Protein AF-A0A973S0Y4-F1 (afdb_monomer)

Sequence (98 aa):
MIVYNVKRRFFDMKTDAERYRVDQGLPPPATAKIEINDRRELAALLNELAEPLPGGDVRPEAAAIGVTPAIVNDAFFVPERDIPKFLLEDYRSRGYSV

Solvent-accessible surface area (backbone atoms only — not comparable to full-atom values): 6756 Å² total; per-residue (Å²): 138,69,74,38,76,53,96,93,41,80,27,78,45,68,66,60,36,52,52,52,35,56,76,67,70,49,77,77,91,77,84,81,88,84,84,73,93,48,74,64,56,48,50,49,53,53,48,60,73,69,49,78,63,95,84,69,68,84,70,69,78,71,71,83,69,84,72,73,82,79,79,73,83,79,68,73,87,68,65,76,85,80,55,60,66,73,58,56,52,55,45,47,74,71,71,54,81,132

Foldseek 3Di:
DDWDDDPNDIDPDPVVNVVVCVVVVHDDPDDDDDDDDDPVSVVVVVVVVVDDPPPPDPDPPPPCPVPPPPPPPPPDPDPPVPDDPVVVVVCVVVPDDD

Radius of gyration: 19.7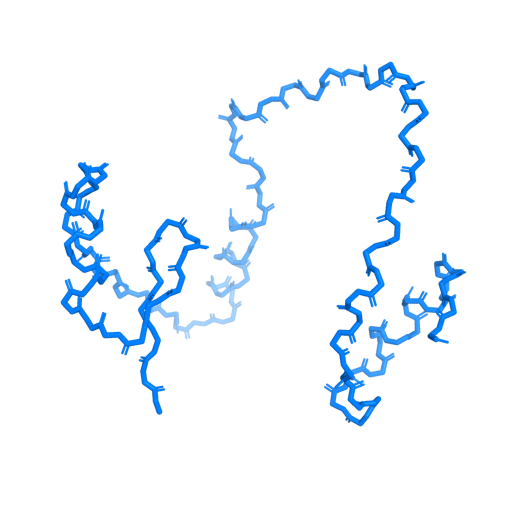 Å; Cα contacts (8 Å, |Δi|>4): 30; chains: 1; bounding box: 34×47×42 Å

Mean predicted aligned error: 18.66 Å

pLDDT: mean 70.05, std 16.23, range [41.16, 92.06]

Secondary structure (DSSP, 8-state):
---EEETTEEESSHHHHHHHHHHTTPPP---------SHHHHHHHHHHHHS--TTS-----------------------GGGS-HHHHHHHHHTT---

Structure (mmCIF, N/CA/C/O backbone):
data_AF-A0A973S0Y4-F1
#
_entry.id   AF-A0A973S0Y4-F1
#
loop_
_atom_site.group_PDB
_atom_site.id
_atom_site.type_symbol
_atom_site.label_atom_id
_atom_site.label_alt_id
_atom_site.label_comp_id
_atom_site.label_asym_id
_atom_site.label_entity_id
_atom_site.label_seq_id
_atom_site.pdbx_PDB_ins_code
_atom_site.Cartn_x
_atom_site.Cartn_y
_atom_site.Cartn_z
_atom_site.occupancy
_atom_site.B_iso_or_equiv
_atom_site.auth_seq_id
_atom_site.auth_comp_id
_atom_site.auth_asym_id
_atom_site.auth_atom_id
_atom_site.pdbx_PDB_model_num
ATOM 1 N N . MET A 1 1 ? -15.289 4.681 -8.855 1.00 63.69 1 MET A N 1
ATOM 2 C CA . MET A 1 1 ? -15.404 3.768 -7.698 1.00 63.69 1 MET A CA 1
ATOM 3 C C . MET A 1 1 ? -14.030 3.666 -7.055 1.00 63.69 1 MET A C 1
ATOM 5 O O . MET A 1 1 ? -13.068 3.539 -7.799 1.00 63.69 1 MET A O 1
ATOM 9 N N . ILE A 1 2 ? -13.919 3.817 -5.733 1.00 72.38 2 ILE A N 1
ATOM 10 C CA . ILE A 1 2 ? -12.641 3.715 -5.006 1.00 72.38 2 ILE A CA 1
ATOM 11 C C . ILE A 1 2 ? -12.595 2.323 -4.379 1.00 72.38 2 ILE A C 1
ATOM 13 O O . ILE A 1 2 ? -13.545 1.948 -3.703 1.00 72.38 2 ILE A O 1
ATOM 17 N N . VAL A 1 3 ? -11.520 1.573 -4.614 1.00 76.75 3 VAL A N 1
ATOM 18 C CA . VAL A 1 3 ? -11.334 0.222 -4.068 1.00 76.75 3 VAL A CA 1
ATOM 19 C C . VAL A 1 3 ? -10.255 0.275 -2.993 1.00 76.75 3 VAL A C 1
ATOM 21 O O . VAL A 1 3 ? -9.175 0.824 -3.217 1.00 76.75 3 VAL A O 1
ATOM 24 N N . TYR A 1 4 ? -10.539 -0.295 -1.827 1.00 82.69 4 TYR A N 1
ATOM 25 C CA . TYR A 1 4 ? -9.614 -0.350 -0.700 1.00 82.69 4 TYR A CA 1
ATOM 26 C C . TYR A 1 4 ? -8.915 -1.708 -0.681 1.00 82.69 4 TYR A C 1
ATOM 28 O O . TYR A 1 4 ? -9.573 -2.744 -0.624 1.00 82.69 4 TYR A O 1
ATOM 36 N N . 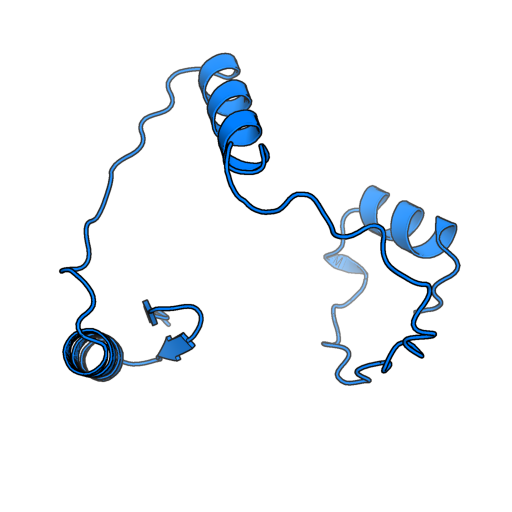ASN A 1 5 ? -7.583 -1.710 -0.729 1.00 83.25 5 ASN A N 1
ATOM 37 C CA . ASN A 1 5 ? -6.784 -2.931 -0.658 1.00 83.25 5 ASN A CA 1
ATOM 38 C C . ASN A 1 5 ? -6.167 -3.074 0.735 1.00 83.25 5 ASN A C 1
ATOM 40 O O . ASN A 1 5 ? -5.342 -2.256 1.142 1.00 83.25 5 ASN A O 1
ATOM 44 N N . VAL A 1 6 ? -6.552 -4.128 1.449 1.00 82.31 6 VAL A N 1
ATOM 45 C CA . VAL A 1 6 ? -5.984 -4.493 2.750 1.00 82.31 6 VAL A CA 1
ATOM 46 C C . VAL A 1 6 ? -5.551 -5.951 2.674 1.00 82.31 6 VAL A C 1
ATOM 48 O O . VAL A 1 6 ? -6.377 -6.836 2.474 1.00 82.31 6 VAL A O 1
ATOM 51 N N . LYS A 1 7 ? -4.246 -6.216 2.827 1.00 83.00 7 LYS A N 1
ATOM 52 C CA . LYS A 1 7 ? -3.669 -7.577 2.830 1.00 83.00 7 LYS A CA 1
ATOM 53 C C . LYS A 1 7 ? -4.073 -8.413 1.597 1.00 83.00 7 LYS A C 1
ATOM 55 O O . LYS A 1 7 ? -4.424 -9.581 1.724 1.00 83.00 7 LYS A O 1
ATOM 60 N N . ARG A 1 8 ? -4.010 -7.816 0.395 1.00 80.75 8 ARG A N 1
ATOM 61 C CA . ARG A 1 8 ? -4.386 -8.445 -0.894 1.00 80.75 8 ARG A CA 1
ATOM 62 C C . ARG A 1 8 ? -5.873 -8.810 -1.003 1.00 80.75 8 ARG A C 1
ATOM 64 O O . ARG A 1 8 ? -6.244 -9.624 -1.844 1.00 80.75 8 ARG A O 1
ATOM 71 N N . ARG A 1 9 ? -6.722 -8.207 -0.169 1.00 81.38 9 ARG A N 1
ATOM 72 C CA . ARG A 1 9 ? -8.178 -8.304 -0.252 1.00 81.38 9 ARG A CA 1
ATOM 73 C C . ARG A 1 9 ? -8.754 -6.945 -0.619 1.00 81.38 9 ARG A C 1
ATOM 75 O O . ARG A 1 9 ? -8.348 -5.925 -0.063 1.00 81.38 9 ARG A O 1
ATOM 82 N N . PHE A 1 10 ? -9.688 -6.956 -1.560 1.00 86.38 10 PHE A N 1
ATOM 83 C CA . PHE A 1 10 ? -10.338 -5.762 -2.080 1.00 86.38 10 PHE A CA 1
ATOM 84 C C . PHE A 1 10 ? -11.685 -5.545 -1.395 1.00 86.38 10 PHE A C 1
ATOM 86 O O . PHE A 1 10 ? -12.427 -6.500 -1.162 1.00 86.38 10 PHE A O 1
ATOM 93 N N . PHE A 1 11 ? -11.976 -4.290 -1.073 1.00 88.75 11 PHE A N 1
ATOM 94 C CA . PHE A 1 11 ? -13.225 -3.859 -0.461 1.00 88.75 11 PHE A CA 1
ATOM 95 C C . PHE A 1 11 ? -13.769 -2.647 -1.207 1.00 88.75 11 PHE A C 1
ATOM 97 O O . PHE A 1 11 ? -13.020 -1.720 -1.529 1.00 88.75 11 PHE A O 1
ATOM 104 N N . ASP A 1 12 ? -15.081 -2.631 -1.413 1.00 89.88 12 ASP A N 1
ATOM 105 C CA . ASP A 1 12 ? -15.772 -1.529 -2.088 1.00 89.88 12 ASP A CA 1
ATOM 106 C C . ASP A 1 12 ? -16.072 -0.369 -1.126 1.00 89.88 12 ASP A C 1
ATOM 108 O O . ASP A 1 12 ? -16.231 0.779 -1.540 1.00 89.88 12 ASP A O 1
ATOM 112 N N . MET A 1 13 ? -16.109 -0.660 0.179 1.00 90.69 13 M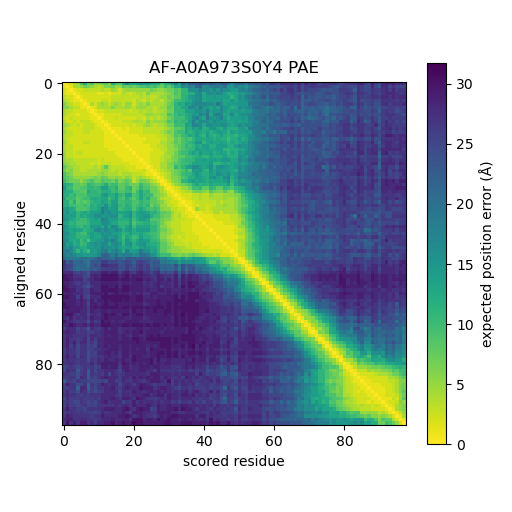ET A N 1
ATOM 113 C CA . MET A 1 13 ? -16.378 0.299 1.247 1.00 90.69 13 MET A CA 1
ATOM 114 C C . MET A 1 13 ? -15.170 0.452 2.173 1.00 90.69 13 MET A C 1
ATOM 116 O O . MET A 1 13 ? -14.564 -0.525 2.617 1.00 90.69 13 MET A O 1
ATOM 120 N N . LYS A 1 14 ? -14.863 1.702 2.541 1.00 87.56 14 LYS A N 1
ATOM 121 C CA . LYS A 1 14 ? -13.754 2.032 3.453 1.00 87.56 14 LYS A CA 1
ATOM 122 C C . LYS A 1 14 ? -13.924 1.397 4.831 1.00 87.56 14 LYS A C 1
ATOM 124 O O . LYS A 1 14 ? -12.955 0.964 5.444 1.00 87.56 14 LYS A O 1
ATOM 129 N N . THR A 1 15 ? -15.156 1.377 5.329 1.00 91.19 15 THR A N 1
ATOM 130 C CA . THR A 1 15 ? -15.499 0.865 6.659 1.00 91.19 15 THR A CA 1
ATOM 131 C C . THR A 1 15 ? -15.194 -0.619 6.793 1.00 91.19 15 THR A C 1
ATOM 133 O O . THR A 1 15 ? -14.639 -1.030 7.808 1.00 91.19 15 THR A O 1
ATOM 136 N N . ASP A 1 16 ? -15.490 -1.406 5.759 1.00 89.31 16 ASP A N 1
ATOM 137 C CA . ASP A 1 16 ? -15.250 -2.851 5.764 1.00 89.31 16 ASP A CA 1
ATOM 138 C C . ASP A 1 16 ? -13.754 -3.159 5.685 1.00 89.31 16 ASP A C 1
ATOM 140 O O . ASP A 1 16 ? -13.262 -4.043 6.388 1.00 89.31 16 ASP A O 1
ATOM 144 N N . ALA A 1 17 ? -13.014 -2.365 4.906 1.00 88.44 17 ALA A N 1
ATOM 145 C CA . ALA A 1 17 ? -11.561 -2.445 4.830 1.00 88.44 17 ALA A CA 1
ATOM 146 C C . ALA A 1 17 ? -10.892 -2.143 6.181 1.00 88.44 17 ALA A C 1
ATOM 148 O O . ALA A 1 17 ? -10.016 -2.890 6.618 1.00 88.44 17 ALA A O 1
ATOM 149 N N . GLU A 1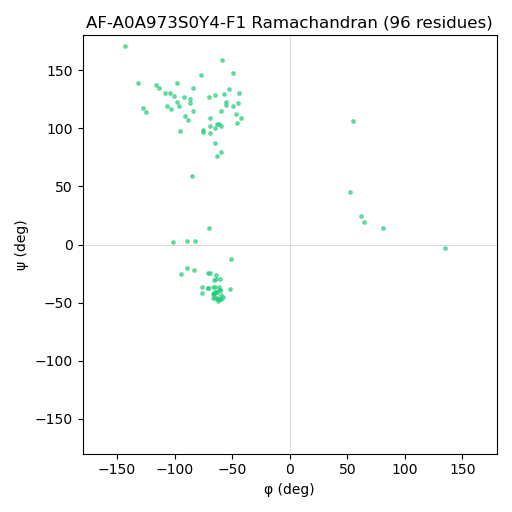 18 ? -11.314 -1.075 6.867 1.00 89.00 18 GLU A N 1
ATOM 150 C CA . GLU A 1 18 ? -10.787 -0.710 8.190 1.00 89.00 18 GLU A CA 1
ATOM 151 C C . GLU A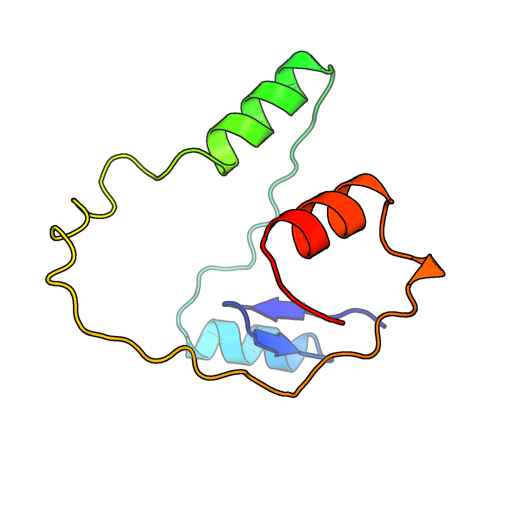 1 18 ? -11.144 -1.744 9.254 1.00 89.00 18 GLU A C 1
ATOM 153 O O . GLU A 1 18 ? -10.298 -2.113 10.068 1.00 89.00 18 GLU A O 1
ATOM 158 N N . ARG A 1 19 ? -12.375 -2.256 9.230 1.00 92.06 19 ARG A N 1
ATOM 159 C CA . ARG A 1 19 ? -12.813 -3.293 10.162 1.00 92.06 19 ARG A CA 1
ATOM 160 C C . ARG A 1 19 ? -12.000 -4.573 9.978 1.00 92.06 19 ARG A C 1
ATOM 162 O O . ARG A 1 19 ? -11.441 -5.075 10.946 1.00 92.06 19 ARG A O 1
ATOM 169 N N . TYR A 1 20 ? -11.808 -5.011 8.733 1.00 90.06 20 TYR A N 1
ATOM 170 C CA . TYR A 1 20 ? -10.925 -6.134 8.418 1.00 90.06 20 TYR A CA 1
ATOM 171 C C . TYR A 1 20 ? -9.472 -5.878 8.849 1.00 90.06 20 TYR A C 1
ATOM 173 O O . TYR A 1 20 ? -8.812 -6.778 9.365 1.00 90.06 20 TYR A O 1
ATOM 181 N N . ARG A 1 21 ? -8.962 -4.653 8.676 1.00 88.62 21 ARG A N 1
ATOM 182 C CA . ARG A 1 21 ? -7.611 -4.270 9.111 1.00 88.62 21 ARG A CA 1
ATOM 183 C C . ARG A 1 21 ? -7.440 -4.420 10.625 1.00 88.62 21 ARG A C 1
ATOM 185 O O . ARG A 1 21 ? -6.445 -4.999 11.062 1.00 88.62 21 ARG A O 1
ATOM 192 N N . VAL A 1 22 ? -8.407 -3.924 11.400 1.00 89.69 22 VAL A N 1
ATOM 193 C CA . VAL A 1 22 ? -8.429 -4.031 12.868 1.00 89.69 22 VAL A CA 1
ATOM 194 C C . VAL A 1 22 ? -8.559 -5.490 13.305 1.00 89.69 22 VAL A C 1
ATOM 196 O O . VAL A 1 22 ? -7.770 -5.935 14.136 1.00 89.69 22 VAL A O 1
ATOM 199 N N . ASP A 1 23 ? -9.464 -6.256 12.691 1.00 91.31 23 ASP A N 1
ATOM 200 C CA . ASP A 1 23 ? -9.662 -7.684 12.984 1.00 91.31 23 ASP A CA 1
ATOM 201 C C . ASP A 1 23 ? -8.396 -8.516 12.709 1.00 91.31 23 ASP A C 1
ATOM 203 O O . ASP A 1 23 ? -8.151 -9.535 13.351 1.00 91.31 23 ASP A O 1
ATOM 207 N N . GLN A 1 24 ? -7.573 -8.090 11.749 1.00 87.19 24 GLN A N 1
ATOM 208 C CA . GLN A 1 24 ? -6.297 -8.725 11.408 1.00 87.19 24 GLN A CA 1
ATOM 209 C C . GLN A 1 24 ? -5.103 -8.177 12.206 1.00 87.19 24 GLN A C 1
ATOM 211 O O . GLN A 1 24 ? -3.972 -8.590 11.941 1.00 87.19 24 GLN A O 1
ATOM 216 N N . GLY A 1 25 ? -5.321 -7.248 13.145 1.00 87.31 25 GLY A N 1
ATOM 217 C CA . GLY A 1 25 ? -4.258 -6.643 13.954 1.00 87.31 25 GLY A CA 1
ATOM 218 C C . GLY A 1 25 ? -3.226 -5.869 13.130 1.00 87.31 25 GLY A C 1
ATOM 219 O O . GLY A 1 25 ? -2.073 -5.742 13.540 1.00 87.31 25 GLY A O 1
ATOM 220 N N . LEU A 1 26 ? -3.605 -5.392 11.942 1.00 83.31 26 LEU A N 1
ATOM 221 C CA . LEU A 1 26 ? -2.687 -4.703 11.044 1.00 83.31 26 LEU A CA 1
ATOM 222 C C . LEU A 1 26 ? -2.441 -3.266 11.530 1.00 83.31 26 LEU A C 1
ATOM 224 O O . LEU A 1 26 ? -3.366 -2.617 12.037 1.00 83.31 26 LEU A O 1
ATOM 228 N N . PRO A 1 27 ? -1.225 -2.724 11.337 1.00 79.12 27 PRO A N 1
ATOM 229 C CA . PRO A 1 27 ? -0.914 -1.348 11.706 1.00 79.12 27 PRO A CA 1
ATOM 230 C C . PRO A 1 27 ? -1.838 -0.349 10.985 1.00 79.12 27 PRO A C 1
ATOM 232 O O . PRO A 1 27 ? -2.455 -0.697 9.968 1.00 79.12 27 PRO A O 1
ATOM 235 N N . PRO A 1 28 ? -1.988 0.883 11.513 1.00 78.38 28 PRO A N 1
ATOM 236 C CA . PRO A 1 28 ? -2.731 1.954 10.850 1.00 78.38 28 PRO A CA 1
ATOM 237 C C . PRO A 1 28 ? -2.296 2.103 9.392 1.00 78.38 28 PRO A C 1
ATOM 239 O O . PRO A 1 28 ? -1.120 1.869 9.100 1.00 78.38 28 PRO A O 1
ATOM 242 N N . PRO A 1 29 ? -3.201 2.497 8.479 1.00 70.31 29 PRO A N 1
ATOM 243 C CA . PRO A 1 29 ? -2.828 2.757 7.098 1.00 70.31 29 PRO A CA 1
ATOM 244 C C . PRO A 1 29 ? -1.783 3.877 7.075 1.00 70.31 29 PRO A C 1
ATOM 246 O O . PRO A 1 29 ? -2.096 5.055 7.241 1.00 70.31 29 PRO A O 1
ATOM 249 N N . ALA A 1 30 ? -0.519 3.499 6.907 1.00 68.31 30 ALA A N 1
ATOM 250 C CA . ALA A 1 30 ? 0.577 4.433 6.755 1.00 68.31 30 ALA A CA 1
ATOM 251 C C . ALA A 1 30 ? 0.633 4.835 5.283 1.00 68.31 30 ALA A C 1
ATOM 253 O O . ALA A 1 30 ? 0.863 4.005 4.405 1.00 68.31 30 ALA A O 1
ATOM 254 N N . THR A 1 31 ? 0.380 6.110 5.009 1.00 71.00 31 THR A N 1
ATOM 255 C CA . THR A 1 31 ? 0.565 6.653 3.663 1.00 71.00 31 THR A CA 1
ATOM 256 C C . THR A 1 31 ? 1.989 7.184 3.585 1.00 71.00 31 THR A C 1
ATOM 258 O O . THR A 1 31 ? 2.314 8.162 4.254 1.00 71.00 31 THR A O 1
ATOM 261 N N . ALA A 1 32 ? 2.846 6.527 2.807 1.00 71.75 32 ALA A N 1
ATOM 262 C CA . ALA A 1 32 ? 4.174 7.039 2.499 1.00 71.75 32 ALA A CA 1
ATOM 263 C C . ALA A 1 32 ? 4.103 7.857 1.206 1.00 71.75 32 ALA A C 1
ATOM 265 O O . ALA A 1 32 ? 3.606 7.374 0.187 1.00 71.75 32 ALA A O 1
ATOM 266 N N . LYS A 1 33 ? 4.587 9.100 1.245 1.00 79.81 33 LYS A N 1
ATOM 267 C CA . LYS A 1 33 ? 4.805 9.896 0.036 1.00 79.81 33 LYS A CA 1
ATOM 268 C C . LYS A 1 33 ? 6.194 9.558 -0.497 1.00 79.81 33 LYS A C 1
ATOM 270 O O . LYS A 1 33 ? 7.171 9.730 0.223 1.00 79.81 33 LYS A O 1
ATOM 275 N N . ILE A 1 34 ? 6.265 9.088 -1.738 1.00 79.44 34 ILE A N 1
ATOM 276 C CA . ILE A 1 34 ? 7.526 8.882 -2.453 1.00 79.44 34 ILE A CA 1
ATOM 277 C C . ILE A 1 34 ? 7.624 9.994 -3.495 1.00 79.44 34 ILE A C 1
ATOM 279 O O . ILE A 1 34 ? 6.743 10.126 -4.345 1.00 79.44 34 ILE A O 1
ATOM 283 N N . GLU A 1 35 ? 8.660 10.821 -3.395 1.00 86.62 35 GLU A N 1
ATOM 284 C CA . GLU A 1 35 ? 8.979 11.856 -4.378 1.00 86.62 35 GLU A CA 1
ATOM 285 C C . GLU A 1 35 ? 10.156 11.376 -5.223 1.00 86.62 35 GLU A C 1
ATOM 287 O O . GLU A 1 35 ? 11.151 10.907 -4.677 1.00 86.62 35 GLU A O 1
ATOM 292 N N . ILE A 1 36 ? 10.019 11.459 -6.546 1.00 87.44 36 ILE A N 1
ATOM 293 C CA . ILE A 1 36 ? 11.043 11.043 -7.503 1.00 87.44 36 ILE A CA 1
ATOM 294 C C . ILE A 1 36 ? 11.326 12.235 -8.404 1.00 87.44 36 ILE A C 1
ATOM 296 O O . ILE A 1 36 ? 10.447 12.678 -9.147 1.00 87.44 36 ILE A O 1
ATOM 300 N N . ASN A 1 37 ? 12.537 12.765 -8.310 1.00 87.12 37 ASN A N 1
ATOM 301 C CA . ASN A 1 37 ? 12.936 13.991 -8.990 1.00 87.12 37 ASN A CA 1
ATOM 302 C C . ASN A 1 37 ? 13.603 13.706 -10.336 1.00 87.12 37 ASN A C 1
ATOM 304 O O . ASN A 1 37 ? 13.562 14.551 -11.233 1.00 87.12 37 ASN A O 1
ATOM 308 N N . ASP A 1 38 ? 14.194 12.519 -10.503 1.00 89.00 38 ASP A N 1
ATOM 309 C CA . ASP A 1 38 ? 14.858 12.138 -11.744 1.00 89.00 38 ASP A CA 1
ATOM 310 C C . ASP A 1 38 ? 14.682 10.657 -12.140 1.00 89.00 38 ASP A C 1
ATOM 312 O O . ASP A 1 38 ? 14.149 9.813 -11.417 1.00 89.00 38 ASP A O 1
ATOM 316 N N . ARG A 1 39 ? 15.124 10.331 -13.362 1.00 85.25 39 ARG A N 1
ATOM 317 C CA . ARG A 1 39 ? 14.9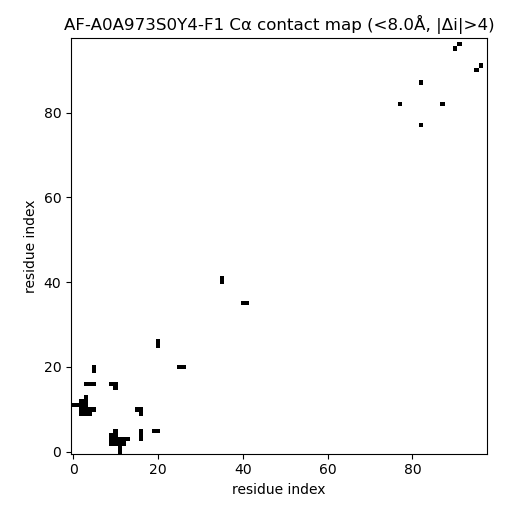94 8.984 -13.940 1.00 85.25 39 ARG A CA 1
ATOM 318 C C . ARG A 1 39 ? 15.887 7.942 -13.253 1.00 85.25 39 ARG A C 1
ATOM 320 O O . ARG A 1 39 ? 15.587 6.752 -13.344 1.00 85.25 39 ARG A O 1
ATOM 327 N N . ARG A 1 40 ? 16.990 8.350 -12.621 1.00 88.25 40 ARG A N 1
ATOM 328 C CA . ARG A 1 40 ? 17.915 7.438 -11.931 1.00 88.25 40 ARG A CA 1
ATOM 329 C C . ARG A 1 40 ? 17.322 6.997 -10.599 1.00 88.25 40 ARG A C 1
ATOM 331 O O . ARG A 1 40 ? 17.361 5.807 -10.307 1.00 88.25 40 ARG A O 1
ATOM 338 N N . GLU A 1 41 ? 16.709 7.921 -9.867 1.00 86.25 41 GLU A N 1
ATOM 339 C CA . GLU A 1 41 ? 15.952 7.646 -8.641 1.00 86.25 41 GLU A CA 1
ATOM 340 C C . GLU A 1 41 ? 14.791 6.680 -8.908 1.00 86.25 41 GLU A C 1
ATOM 342 O O . GLU A 1 41 ? 14.619 5.703 -8.181 1.00 86.25 41 GLU A O 1
ATOM 347 N N . LEU A 1 42 ? 14.053 6.879 -10.010 1.00 84.94 42 LEU A N 1
ATOM 348 C CA . LEU A 1 42 ? 13.011 5.933 -10.422 1.00 84.94 42 LEU A CA 1
ATOM 349 C C . LEU A 1 42 ? 13.581 4.531 -10.677 1.00 84.94 42 LEU A C 1
ATOM 351 O O . LEU A 1 42 ? 13.011 3.541 -10.228 1.00 84.94 42 LEU A O 1
ATOM 355 N N . ALA A 1 43 ? 14.687 4.438 -11.418 1.00 82.25 43 ALA A N 1
ATOM 356 C CA . ALA A 1 43 ? 15.297 3.154 -11.748 1.00 82.25 43 ALA A CA 1
ATOM 357 C C . ALA A 1 43 ? 15.812 2.425 -10.497 1.00 82.25 43 ALA A C 1
ATOM 359 O O . ALA A 1 43 ? 15.612 1.220 -10.380 1.00 82.25 43 ALA A O 1
ATOM 360 N N . ALA A 1 44 ? 16.423 3.149 -9.555 1.00 83.75 44 ALA A N 1
ATOM 361 C CA . ALA A 1 44 ? 16.881 2.592 -8.286 1.00 83.75 44 ALA A CA 1
ATOM 362 C C . ALA A 1 44 ? 15.712 2.040 -7.459 1.00 83.75 44 ALA A C 1
ATOM 364 O O . ALA A 1 44 ? 15.749 0.877 -7.068 1.00 83.75 44 ALA A O 1
ATOM 365 N N . LEU A 1 45 ? 14.635 2.818 -7.300 1.00 84.75 45 LEU A N 1
ATOM 366 C CA . LEU A 1 45 ? 13.437 2.376 -6.583 1.00 84.75 45 LEU A CA 1
ATOM 367 C C . LEU A 1 45 ? 12.838 1.104 -7.199 1.00 84.75 45 LEU A C 1
ATOM 369 O O . LEU A 1 45 ? 12.476 0.172 -6.486 1.00 84.75 45 LEU A O 1
ATOM 373 N N . LEU A 1 46 ? 12.717 1.056 -8.528 1.00 85.62 46 LEU A N 1
ATOM 374 C CA . LEU A 1 46 ? 12.168 -0.114 -9.215 1.00 85.62 46 LEU A CA 1
ATOM 375 C C . LEU A 1 46 ? 13.057 -1.350 -9.056 1.00 85.62 46 LEU A C 1
ATOM 377 O O . LEU A 1 46 ? 12.529 -2.451 -8.916 1.00 85.62 46 LEU A O 1
ATOM 381 N N . ASN A 1 47 ? 14.378 -1.173 -9.058 1.00 85.25 47 ASN A N 1
ATOM 382 C CA . ASN A 1 47 ? 15.313 -2.268 -8.826 1.00 85.25 47 ASN A CA 1
ATOM 383 C C . ASN A 1 47 ? 15.202 -2.790 -7.389 1.00 85.25 47 ASN A C 1
ATOM 385 O O . ASN A 1 47 ? 15.055 -3.992 -7.207 1.00 85.25 47 ASN A O 1
ATOM 389 N N . GLU A 1 48 ? 15.159 -1.912 -6.385 1.00 81.50 48 GLU A N 1
ATOM 390 C CA . GLU A 1 48 ? 14.989 -2.308 -4.978 1.00 81.50 48 GLU A CA 1
ATOM 391 C C . GLU A 1 48 ? 13.659 -3.033 -4.725 1.00 81.50 48 GLU A C 1
ATOM 393 O O . GLU A 1 48 ? 13.601 -3.983 -3.950 1.00 81.50 48 GLU A O 1
ATOM 398 N N . LEU A 1 49 ? 12.581 -2.626 -5.403 1.00 79.50 49 LEU A N 1
ATOM 399 C CA . LEU A 1 49 ? 11.289 -3.317 -5.321 1.00 79.50 49 LEU A CA 1
ATOM 400 C C . LEU A 1 49 ? 11.286 -4.682 -6.024 1.00 79.50 49 LEU A C 1
ATOM 402 O O . LEU A 1 49 ? 10.449 -5.529 -5.704 1.00 79.50 49 LEU A O 1
ATOM 406 N N . ALA A 1 50 ? 12.170 -4.879 -7.002 1.00 75.62 50 ALA A N 1
ATOM 407 C CA . ALA A 1 50 ? 12.327 -6.137 -7.724 1.00 75.62 50 ALA A CA 1
ATOM 408 C C . ALA A 1 50 ? 13.338 -7.084 -7.056 1.00 75.62 50 ALA A C 1
ATOM 410 O O . ALA A 1 50 ? 13.303 -8.289 -7.318 1.00 75.62 50 ALA A O 1
ATOM 411 N N . GLU A 1 51 ? 14.229 -6.565 -6.209 1.00 66.62 51 GLU A N 1
ATOM 412 C CA . GLU A 1 51 ? 15.205 -7.371 -5.487 1.00 66.62 51 GLU A CA 1
ATOM 413 C C . GLU A 1 51 ? 14.517 -8.223 -4.402 1.00 66.62 51 GLU A C 1
ATOM 415 O O . GLU A 1 51 ? 13.766 -7.709 -3.566 1.00 66.62 51 GLU A O 1
ATOM 420 N N . PRO A 1 52 ? 14.745 -9.550 -4.384 1.00 55.41 52 PRO A N 1
ATOM 421 C CA . PRO A 1 52 ? 14.252 -10.389 -3.305 1.00 55.41 52 PRO A CA 1
ATOM 422 C C . PRO A 1 52 ? 14.942 -9.982 -1.997 1.00 55.41 52 PRO A C 1
ATOM 424 O O . PRO A 1 52 ? 16.168 -9.905 -1.932 1.00 55.41 52 PRO A O 1
ATOM 427 N N . LEU A 1 53 ? 14.146 -9.731 -0.952 1.00 54.22 53 LEU A N 1
ATOM 428 C CA . LEU A 1 53 ? 14.622 -9.393 0.394 1.00 54.22 53 LEU A CA 1
ATOM 429 C C . LEU A 1 53 ? 15.788 -10.313 0.818 1.00 54.22 53 LEU A C 1
ATOM 431 O O . LEU A 1 53 ? 15.635 -11.540 0.747 1.00 54.22 53 LEU A O 1
ATOM 435 N N . PRO A 1 54 ? 16.921 -9.769 1.311 1.00 51.53 54 PRO A N 1
ATOM 436 C CA . PRO A 1 54 ? 18.036 -10.577 1.782 1.00 51.53 54 PRO A CA 1
ATOM 437 C C . PRO A 1 54 ? 17.605 -11.279 3.075 1.00 51.53 54 PRO A C 1
ATOM 439 O O . PRO A 1 54 ? 17.613 -10.695 4.156 1.00 51.53 54 PRO A O 1
ATOM 442 N N . GLY A 1 55 ? 17.148 -12.523 2.940 1.00 51.22 55 GLY A N 1
ATOM 443 C CA . GLY A 1 55 ? 16.600 -13.328 4.037 1.00 51.22 55 GLY A CA 1
ATOM 444 C C . 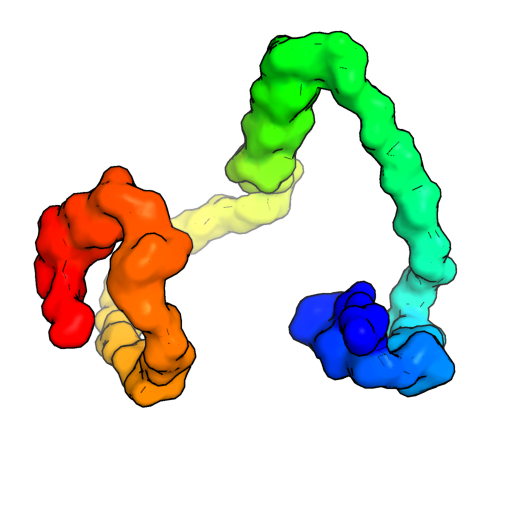GLY A 1 55 ? 15.307 -14.083 3.715 1.00 51.22 55 GLY A C 1
ATOM 445 O O . GLY A 1 55 ? 14.835 -14.830 4.567 1.00 51.22 55 GLY A O 1
ATOM 446 N N . GLY A 1 56 ? 14.736 -13.926 2.517 1.00 44.72 56 GLY A N 1
ATOM 447 C CA . GLY A 1 56 ? 13.600 -14.728 2.055 1.00 44.72 56 GLY A CA 1
ATOM 448 C C . GLY A 1 56 ? 14.048 -15.920 1.215 1.00 44.72 56 GLY A C 1
ATOM 449 O O . GLY A 1 56 ? 14.287 -15.760 0.025 1.00 44.72 56 GLY A O 1
ATOM 450 N N . ASP A 1 57 ? 14.137 -17.084 1.857 1.00 41.16 57 ASP A N 1
ATOM 451 C CA . ASP A 1 57 ? 14.285 -18.425 1.288 1.00 41.16 57 ASP A CA 1
ATOM 452 C C . ASP A 1 57 ? 15.462 -18.644 0.323 1.00 41.16 57 ASP A C 1
ATOM 454 O O . ASP A 1 57 ? 15.421 -18.368 -0.877 1.00 41.16 57 ASP A O 1
ATOM 458 N N . VAL A 1 58 ? 16.476 -19.351 0.836 1.00 46.12 58 VAL A N 1
ATOM 459 C CA . VAL A 1 58 ? 17.107 -20.409 0.042 1.00 46.12 58 VAL A CA 1
ATOM 460 C C . VAL A 1 58 ? 15.951 -21.2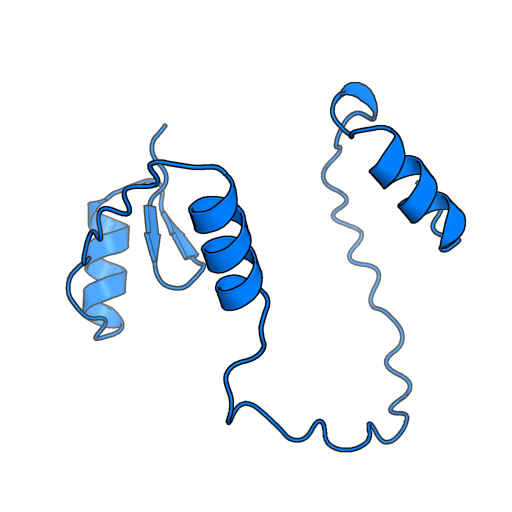03 -0.550 1.00 46.12 58 VAL A C 1
ATOM 462 O O . VAL A 1 58 ? 15.275 -21.930 0.175 1.00 46.12 58 VAL A O 1
ATOM 465 N N . ARG A 1 59 ? 15.676 -21.010 -1.844 1.00 44.16 59 ARG A N 1
ATOM 466 C CA . ARG A 1 59 ? 14.795 -21.882 -2.614 1.00 44.16 59 ARG A CA 1
ATOM 467 C C . ARG A 1 59 ? 15.258 -23.294 -2.259 1.00 44.16 59 ARG A C 1
ATOM 469 O O . ARG A 1 59 ? 16.402 -23.606 -2.604 1.00 44.16 59 ARG A O 1
ATOM 476 N N . PRO A 1 60 ? 14.473 -24.123 -1.539 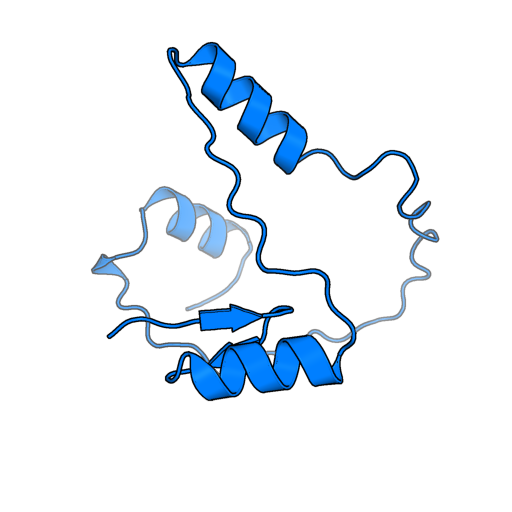1.00 43.78 60 PRO A N 1
ATOM 477 C CA . PRO A 1 60 ? 14.826 -25.524 -1.469 1.00 43.78 60 PRO A CA 1
ATOM 478 C C . PRO A 1 60 ? 14.904 -25.927 -2.930 1.00 43.78 60 PRO A C 1
ATOM 480 O O . PRO A 1 60 ? 13.978 -25.628 -3.693 1.00 43.78 60 PRO A O 1
ATOM 483 N N . GLU A 1 61 ? 16.066 -26.435 -3.339 1.00 46.88 61 GLU A N 1
ATOM 484 C CA . GLU A 1 61 ? 16.260 -27.018 -4.653 1.00 46.88 61 GLU A CA 1
ATOM 485 C C . GLU A 1 61 ? 15.013 -27.847 -4.898 1.00 46.88 61 GLU A C 1
ATOM 487 O O . GLU A 1 61 ? 14.715 -28.755 -4.120 1.00 46.88 61 GLU A O 1
ATOM 492 N N . ALA A 1 62 ? 14.167 -27.363 -5.811 1.00 45.94 62 ALA A N 1
ATOM 493 C CA . ALA A 1 62 ? 12.827 -27.880 -5.927 1.00 45.94 62 ALA A CA 1
ATOM 494 C C . ALA A 1 62 ? 13.029 -29.317 -6.377 1.00 45.94 62 ALA A C 1
ATOM 496 O O . ALA A 1 62 ? 13.306 -29.557 -7.552 1.00 45.94 62 ALA A O 1
ATOM 497 N N . ALA A 1 63 ? 12.936 -30.264 -5.435 1.00 45.81 63 ALA A N 1
ATOM 498 C CA . ALA A 1 63 ? 12.654 -31.640 -5.762 1.00 45.81 63 ALA A CA 1
ATOM 499 C C . ALA A 1 63 ? 11.524 -31.530 -6.773 1.00 45.81 63 ALA A C 1
ATOM 501 O O . ALA A 1 63 ? 10.550 -30.822 -6.502 1.00 45.81 63 ALA A O 1
ATOM 502 N N . ALA A 1 64 ? 11.741 -32.072 -7.969 1.00 48.19 64 ALA A N 1
ATOM 503 C CA . ALA A 1 64 ? 10.822 -31.970 -9.084 1.00 48.19 64 ALA A CA 1
ATOM 504 C C . ALA A 1 64 ? 9.514 -32.674 -8.703 1.00 48.19 64 ALA A C 1
ATOM 506 O O . ALA A 1 64 ? 9.238 -33.801 -9.102 1.00 48.19 64 ALA A O 1
ATOM 507 N N . ILE A 1 65 ? 8.713 -32.021 -7.868 1.00 50.84 65 ILE A N 1
ATOM 508 C CA . ILE A 1 65 ? 7.324 -32.334 -7.654 1.00 50.84 65 ILE A CA 1
ATOM 509 C C . ILE A 1 65 ? 6.726 -31.917 -8.981 1.00 50.84 65 ILE A C 1
ATOM 511 O O . ILE A 1 65 ? 6.725 -30.732 -9.319 1.00 50.84 65 ILE A O 1
ATOM 515 N N . GLY A 1 66 ? 6.327 -32.908 -9.774 1.00 44.94 66 GLY A N 1
ATOM 516 C CA . GLY A 1 66 ? 5.560 -32.706 -10.990 1.00 44.94 66 GLY A CA 1
ATOM 517 C C . GLY A 1 66 ? 4.251 -32.016 -10.632 1.00 44.94 66 GLY A C 1
ATOM 518 O O . GLY A 1 66 ? 3.221 -32.662 -10.479 1.00 44.94 66 GLY A O 1
ATOM 519 N N . VAL A 1 67 ? 4.302 -30.702 -10.439 1.00 48.91 67 VAL A N 1
ATOM 520 C CA . VAL A 1 67 ? 3.124 -29.864 -10.316 1.00 48.91 67 VAL A CA 1
ATOM 521 C C . VAL A 1 67 ? 2.599 -29.736 -11.732 1.00 48.91 67 VAL A C 1
ATOM 523 O O . VAL A 1 67 ? 3.114 -28.962 -12.538 1.00 48.91 67 VAL A O 1
ATOM 526 N N . THR A 1 68 ? 1.598 -30.548 -12.055 1.00 50.97 68 THR A N 1
ATOM 527 C CA . THR A 1 68 ? 0.766 -30.316 -13.231 1.00 50.97 68 THR A CA 1
ATOM 528 C C . THR A 1 68 ? 0.202 -28.901 -13.114 1.00 50.97 68 THR A C 1
ATOM 530 O O . THR A 1 68 ? -0.467 -28.621 -12.113 1.00 50.97 68 THR A O 1
ATOM 533 N N . PRO A 1 69 ? 0.477 -27.994 -14.066 1.00 54.28 69 PRO A N 1
ATOM 534 C CA . PRO A 1 69 ? -0.077 -26.653 -14.017 1.00 54.28 69 PRO A CA 1
ATOM 535 C C . PRO A 1 69 ? -1.600 -26.770 -14.043 1.00 54.28 69 PRO A C 1
ATOM 537 O O . PRO A 1 69 ? -2.181 -27.252 -15.014 1.00 54.28 69 PRO A O 1
ATOM 540 N N . ALA A 1 70 ? -2.254 -26.364 -12.957 1.00 47.12 70 ALA A N 1
ATOM 541 C CA . ALA A 1 70 ? -3.689 -26.157 -12.973 1.00 47.12 70 ALA A CA 1
ATOM 542 C C . ALA A 1 70 ? -3.939 -24.930 -13.852 1.00 47.12 70 ALA A C 1
ATOM 544 O O . ALA A 1 70 ? -3.682 -23.798 -13.445 1.00 47.12 70 ALA A O 1
ATOM 545 N N . ILE A 1 71 ? -4.373 -25.171 -15.088 1.00 53.84 71 ILE A N 1
ATOM 546 C CA . ILE A 1 71 ? -4.866 -24.127 -15.978 1.00 53.84 71 ILE A CA 1
ATOM 547 C C . ILE A 1 71 ? -6.115 -23.556 -15.304 1.00 53.84 71 ILE A C 1
ATOM 549 O O . ILE A 1 71 ? -7.169 -24.190 -15.276 1.00 53.84 71 ILE A O 1
ATOM 553 N N . VAL A 1 72 ? -5.982 -22.380 -14.698 1.00 49.91 72 VAL A N 1
ATOM 554 C CA . VAL A 1 72 ? -7.128 -21.620 -14.204 1.00 49.91 72 VAL A CA 1
ATOM 555 C C . VAL A 1 72 ? -7.786 -21.002 -15.435 1.00 49.91 72 VAL A C 1
ATOM 557 O O . VAL A 1 72 ? -7.337 -19.977 -15.935 1.00 49.91 72 VAL A O 1
ATOM 560 N N . ASN A 1 73 ? -8.824 -21.666 -15.948 1.00 45.91 73 ASN A N 1
ATOM 561 C CA . ASN A 1 73 ? -9.610 -21.257 -17.121 1.00 45.91 73 ASN A CA 1
ATOM 562 C C . ASN A 1 73 ? -10.492 -20.014 -16.887 1.00 45.91 73 ASN A C 1
ATOM 564 O O . ASN A 1 73 ? -11.350 -19.714 -17.711 1.00 45.91 73 ASN A O 1
ATOM 568 N N . ASP A 1 74 ? -10.276 -19.257 -15.810 1.00 50.03 74 ASP A N 1
ATOM 569 C CA . ASP A 1 74 ? -10.892 -17.940 -15.630 1.00 50.03 74 ASP A CA 1
ATOM 570 C C . ASP A 1 74 ? -10.045 -16.881 -16.340 1.00 50.03 74 ASP A C 1
ATOM 572 O O . ASP A 1 74 ? -9.519 -15.937 -15.743 1.00 50.03 74 ASP A O 1
ATOM 576 N N . ALA A 1 75 ? -9.883 -17.073 -17.650 1.00 48.06 75 ALA A N 1
ATOM 577 C CA . ALA A 1 75 ? -9.331 -16.063 -18.529 1.00 48.06 75 ALA A CA 1
ATOM 578 C C . ALA A 1 75 ? -10.261 -14.846 -18.478 1.00 48.06 75 ALA A C 1
ATOM 580 O O . ALA A 1 75 ? -11.338 -14.824 -19.076 1.00 48.06 75 ALA A O 1
ATOM 581 N N . PHE A 1 76 ? -9.837 -13.814 -17.750 1.00 48.72 76 PHE A N 1
ATOM 582 C CA . PHE A 1 76 ? -10.325 -12.466 -17.980 1.00 48.72 76 PHE A CA 1
ATOM 583 C C . PHE A 1 76 ? -10.205 -12.202 -19.482 1.00 48.72 76 PHE A C 1
ATOM 585 O O . PHE A 1 76 ? -9.108 -12.269 -20.037 1.00 48.72 76 PHE A O 1
ATOM 592 N N . PHE A 1 77 ? -11.332 -11.939 -20.144 1.00 43.81 77 PHE A N 1
ATOM 593 C CA . PHE A 1 77 ? -11.356 -11.497 -21.532 1.00 43.81 77 PHE A CA 1
ATOM 594 C C . PHE A 1 77 ? -10.682 -10.123 -21.592 1.00 43.81 77 PHE A C 1
ATOM 596 O O . PHE A 1 77 ? -11.326 -9.089 -21.421 1.00 43.81 77 PHE A O 1
ATOM 603 N N . VAL A 1 78 ? -9.361 -10.113 -21.751 1.00 52.47 78 VAL A N 1
ATOM 604 C CA . VAL A 1 78 ? -8.601 -8.906 -22.050 1.00 52.47 78 VAL A CA 1
ATOM 605 C C . VAL A 1 78 ? -8.605 -8.795 -23.570 1.00 52.47 78 VAL A C 1
ATOM 607 O O . VAL A 1 78 ? -7.958 -9.612 -24.228 1.00 52.47 78 VAL A O 1
ATOM 610 N N . PRO A 1 79 ? -9.355 -7.853 -24.165 1.00 55.06 79 PRO A N 1
ATOM 611 C CA . PRO A 1 79 ? -9.294 -7.662 -25.603 1.00 55.06 79 PRO A CA 1
ATOM 612 C C . PRO A 1 79 ? -7.840 -7.361 -25.987 1.00 55.06 79 PRO A C 1
ATOM 614 O O . PRO A 1 79 ? -7.220 -6.470 -25.408 1.00 55.06 79 PRO A O 1
ATOM 617 N N . GLU A 1 80 ? -7.304 -8.079 -26.981 1.00 58.34 80 GLU A N 1
ATOM 618 C CA . GLU A 1 80 ? -5.907 -7.985 -27.464 1.00 58.34 80 GLU A CA 1
ATOM 619 C C . GLU A 1 80 ? -5.449 -6.548 -27.795 1.00 58.34 80 GLU A C 1
ATOM 621 O O . GLU A 1 80 ? -4.264 -6.282 -27.981 1.00 58.34 80 GLU A O 1
ATOM 626 N N . ARG A 1 81 ? -6.396 -5.610 -27.871 1.00 56.50 81 ARG A N 1
ATOM 627 C CA . ARG A 1 81 ? -6.196 -4.188 -28.134 1.00 56.50 81 ARG A CA 1
ATOM 628 C C . ARG A 1 81 ? -5.436 -3.439 -27.039 1.00 56.50 81 ARG A C 1
ATOM 630 O O . ARG A 1 81 ? -4.737 -2.490 -27.380 1.00 56.50 81 ARG A O 1
ATOM 637 N N . ASP A 1 82 ? -5.554 -3.861 -25.780 1.00 59.22 82 ASP A N 1
ATOM 638 C CA . ASP A 1 82 ? -4.973 -3.146 -24.631 1.00 59.22 82 ASP A CA 1
ATOM 639 C C . ASP A 1 82 ? -3.665 -3.771 -24.121 1.00 59.22 82 ASP A C 1
ATOM 641 O O . ASP A 1 82 ? -3.074 -3.288 -23.153 1.00 59.22 82 ASP A O 1
ATOM 645 N N . ILE A 1 83 ? -3.178 -4.828 -24.781 1.00 65.88 83 ILE A N 1
ATOM 646 C CA . ILE A 1 83 ? -1.923 -5.487 -24.421 1.00 65.88 83 ILE A CA 1
ATOM 647 C C . ILE A 1 83 ? -0.794 -4.923 -25.297 1.00 65.88 83 ILE A C 1
ATOM 649 O O . ILE A 1 83 ? -0.829 -5.057 -26.524 1.00 65.88 83 ILE A O 1
ATOM 653 N N . PRO A 1 84 ? 0.245 -4.309 -24.703 1.00 71.12 84 PRO A N 1
ATOM 654 C CA . PRO A 1 84 ? 1.436 -3.901 -25.435 1.00 71.12 84 PRO A CA 1
ATOM 655 C C . PRO A 1 84 ? 2.045 -5.056 -26.246 1.00 71.12 84 PRO A C 1
ATOM 657 O O . PRO A 1 84 ? 2.245 -6.152 -25.726 1.00 71.12 84 PRO A O 1
ATOM 660 N N . LYS A 1 85 ? 2.401 -4.794 -27.512 1.00 73.62 85 LYS A N 1
ATOM 661 C CA . LYS A 1 85 ? 2.867 -5.819 -28.471 1.00 73.62 85 LYS A CA 1
ATOM 662 C C . LYS A 1 85 ? 4.011 -6.695 -27.949 1.00 73.62 85 LYS A C 1
ATOM 664 O O . LYS A 1 85 ? 3.996 -7.899 -28.170 1.00 73.62 85 LYS A O 1
ATOM 669 N N . PHE A 1 86 ? 4.954 -6.109 -27.211 1.00 77.56 86 PHE A N 1
ATOM 670 C CA . PHE A 1 86 ? 6.103 -6.842 -26.671 1.00 77.56 86 PHE A CA 1
ATOM 671 C C . PHE A 1 86 ? 5.700 -7.928 -25.658 1.00 77.56 86 PHE A C 1
ATOM 673 O O . PHE A 1 86 ? 6.366 -8.954 -25.566 1.00 77.56 86 PHE A O 1
ATOM 680 N N . LEU A 1 87 ? 4.593 -7.740 -24.928 1.00 71.56 87 LEU A N 1
ATOM 681 C CA . LEU A 1 87 ? 4.067 -8.747 -24.000 1.00 71.56 87 LEU A CA 1
ATOM 682 C C . LEU A 1 87 ? 3.355 -9.879 -24.743 1.00 71.56 87 LEU A C 1
ATOM 684 O O . LEU A 1 87 ? 3.477 -11.031 -24.343 1.00 71.56 87 LEU A O 1
ATOM 688 N N . LEU A 1 88 ? 2.653 -9.575 -25.840 1.00 72.62 88 LEU A N 1
ATOM 689 C CA . LEU A 1 88 ? 2.035 -10.599 -26.694 1.00 72.62 88 LEU A CA 1
ATOM 690 C C . LEU A 1 88 ? 3.087 -11.491 -27.359 1.00 72.62 88 LEU A C 1
ATOM 692 O O . LEU A 1 88 ? 2.907 -12.704 -27.453 1.00 72.62 88 LEU A O 1
ATOM 696 N N . GLU A 1 89 ? 4.184 -10.895 -27.818 1.00 74.12 89 GLU A N 1
ATOM 697 C CA . GLU A 1 89 ? 5.290 -11.618 -28.448 1.00 74.12 89 GLU A CA 1
ATOM 698 C C . GLU A 1 89 ? 6.009 -12.536 -27.452 1.00 74.12 89 GLU A C 1
ATOM 700 O O . GLU A 1 89 ? 6.260 -13.696 -27.778 1.00 74.12 89 GLU A O 1
ATOM 705 N N . ASP A 1 90 ? 6.260 -12.066 -26.226 1.00 75.06 90 ASP A N 1
ATOM 706 C CA . ASP A 1 90 ? 6.825 -12.892 -25.150 1.00 75.06 90 ASP A CA 1
ATOM 707 C C . ASP A 1 90 ? 5.856 -13.999 -24.690 1.00 75.06 90 ASP A C 1
ATOM 709 O O . ASP A 1 90 ? 6.262 -15.125 -24.417 1.00 75.06 90 ASP A O 1
ATOM 713 N N . TYR A 1 91 ? 4.549 -13.729 -24.662 1.00 72.12 91 TYR A N 1
ATOM 714 C CA . TYR A 1 91 ? 3.548 -14.742 -24.313 1.00 72.12 91 TYR A CA 1
ATOM 715 C C . TYR A 1 91 ? 3.485 -15.872 -25.354 1.00 72.12 91 TYR A C 1
ATOM 717 O O . TYR A 1 91 ? 3.465 -17.054 -25.002 1.00 72.12 91 TYR A O 1
ATOM 725 N N . ARG A 1 92 ? 3.533 -15.514 -26.644 1.00 74.44 92 ARG A N 1
ATOM 726 C CA . ARG A 1 92 ? 3.548 -16.472 -27.763 1.00 74.44 92 ARG A CA 1
ATOM 727 C C . ARG A 1 92 ? 4.866 -17.236 -27.865 1.00 74.44 92 ARG A C 1
ATOM 729 O O . ARG A 1 92 ? 4.847 -18.427 -28.166 1.00 74.44 92 ARG A O 1
ATOM 736 N N . SER A 1 93 ? 6.003 -16.588 -27.602 1.00 74.50 93 SER A N 1
ATOM 737 C CA . SER A 1 93 ? 7.323 -17.239 -27.657 1.00 74.50 93 SER A CA 1
ATOM 738 C C . SER A 1 93 ? 7.472 -18.344 -26.606 1.00 74.50 93 SER A C 1
ATOM 740 O O . SER A 1 93 ? 8.194 -19.316 -26.825 1.00 74.50 93 SER A O 1
ATOM 742 N N . ARG A 1 94 ? 6.729 -18.237 -25.499 1.00 71.94 94 ARG A N 1
ATOM 743 C CA . ARG A 1 94 ? 6.664 -19.238 -24.427 1.00 71.94 94 ARG A CA 1
ATOM 744 C C . ARG A 1 94 ? 5.699 -20.398 -24.713 1.00 71.94 94 ARG A C 1
ATOM 746 O O . ARG A 1 94 ? 5.558 -21.277 -23.868 1.00 71.94 94 ARG A O 1
ATOM 753 N N . GLY A 1 95 ? 5.072 -20.431 -25.893 1.00 57.19 95 GLY A N 1
ATOM 754 C CA . GLY A 1 95 ? 4.263 -21.561 -26.363 1.00 57.19 95 GLY A CA 1
ATOM 755 C C . GLY A 1 95 ? 2.837 -21.617 -25.812 1.00 57.19 95 GLY A C 1
ATOM 756 O O . GLY A 1 95 ? 2.181 -22.648 -25.944 1.00 57.19 95 GLY A O 1
ATOM 757 N N . TYR A 1 96 ? 2.345 -20.534 -25.210 1.00 58.22 96 TYR A N 1
ATOM 758 C CA . TYR A 1 96 ? 0.961 -20.439 -24.752 1.00 58.22 96 TYR A CA 1
ATOM 759 C C . TYR A 1 96 ? 0.065 -19.951 -25.900 1.00 58.22 96 TYR A C 1
ATOM 761 O O . TYR A 1 96 ? 0.330 -18.910 -26.506 1.00 58.22 96 TYR A O 1
ATOM 769 N N . SER A 1 97 ? -0.987 -20.707 -26.224 1.00 48.91 97 SER A N 1
ATOM 770 C CA . SER A 1 97 ? -2.042 -20.249 -27.134 1.00 48.91 97 SER A CA 1
ATOM 771 C C . SER A 1 97 ? -3.063 -19.420 -26.360 1.00 48.91 97 SER A C 1
ATOM 773 O O . SER A 1 97 ? -3.476 -19.835 -25.277 1.00 48.91 97 SER A O 1
ATOM 775 N N . VAL A 1 98 ? -3.456 -18.275 -26.925 1.00 53.03 98 VAL A N 1
ATOM 776 C CA . VAL A 1 98 ? -4.637 -17.509 -26.486 1.00 53.03 98 VAL A CA 1
ATOM 777 C C . VAL A 1 98 ? -5.898 -18.322 -26.757 1.00 53.03 98 VAL A C 1
ATOM 779 O O . VAL A 1 98 ? -5.946 -18.952 -27.841 1.00 53.03 98 VAL A O 1
#